Protein AF-A0A2G6H6K2-F1 (afdb_monomer)

Radius of gyration: 16.91 Å; Cα contacts (8 Å, |Δi|>4): 219; chains: 1; bounding box: 44×37×44 Å

Structure (mmCIF, N/CA/C/O backbone):
data_AF-A0A2G6H6K2-F1
#
_entry.id   AF-A0A2G6H6K2-F1
#
loop_
_atom_site.group_PDB
_atom_site.id
_atom_site.type_symbol
_atom_site.label_atom_id
_atom_site.label_alt_id
_atom_site.label_comp_id
_atom_site.label_asym_id
_atom_site.label_entity_id
_atom_site.label_seq_id
_atom_site.pdbx_PDB_ins_code
_atom_site.Cartn_x
_atom_site.Cartn_y
_atom_site.Cartn_z
_atom_site.occupancy
_atom_site.B_iso_or_equiv
_atom_site.auth_seq_id
_atom_site.auth_comp_id
_atom_site.auth_asym_id
_atom_site.auth_atom_id
_atom_site.pdbx_PDB_model_num
ATOM 1 N N . ALA A 1 1 ? -1.939 -12.629 -1.831 1.00 61.72 1 ALA A N 1
ATOM 2 C CA . ALA A 1 1 ? -1.514 -12.464 -3.235 1.00 61.72 1 ALA A CA 1
ATOM 3 C C . ALA A 1 1 ? -2.253 -13.425 -4.168 1.00 61.72 1 ALA A C 1
ATOM 5 O O . ALA A 1 1 ? -2.841 -12.948 -5.123 1.00 61.72 1 ALA A O 1
ATOM 6 N N . GLN A 1 2 ? -2.357 -14.718 -3.823 1.00 70.1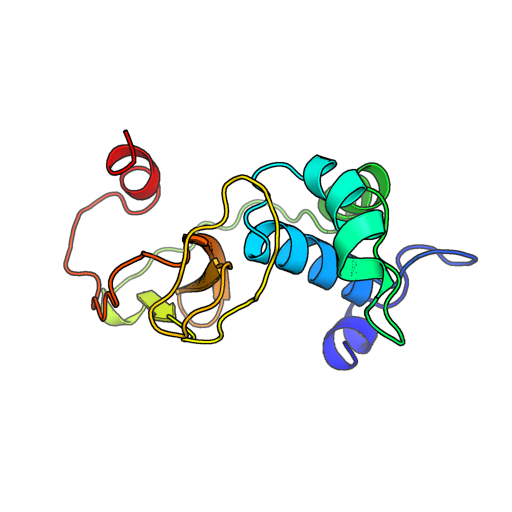2 2 GLN A N 1
ATOM 7 C CA . GLN A 1 2 ? -2.879 -15.791 -4.691 1.00 70.12 2 GLN A CA 1
ATOM 8 C C . GLN A 1 2 ? -4.214 -15.517 -5.419 1.00 70.12 2 GLN A C 1
ATOM 10 O O . GLN A 1 2 ? -4.358 -15.921 -6.564 1.00 70.12 2 GLN A O 1
ATOM 15 N N . PHE A 1 3 ? -5.166 -14.814 -4.791 1.00 79.69 3 PHE A N 1
ATOM 16 C CA . PHE A 1 3 ? -6.411 -14.390 -5.451 1.00 79.69 3 PHE A CA 1
ATOM 17 C C . PHE A 1 3 ? -6.163 -13.341 -6.550 1.00 79.69 3 PHE A C 1
ATOM 19 O O . PHE A 1 3 ? -6.541 -13.540 -7.697 1.00 79.69 3 PHE A O 1
ATOM 26 N N . ILE A 1 4 ? -5.455 -12.256 -6.220 1.00 80.50 4 ILE A N 1
ATOM 27 C CA . ILE A 1 4 ? -5.133 -11.168 -7.158 1.00 80.50 4 ILE A CA 1
ATOM 28 C C . ILE A 1 4 ? -4.248 -11.674 -8.303 1.00 80.50 4 ILE A C 1
ATOM 30 O O . ILE A 1 4 ? -4.418 -11.257 -9.443 1.00 80.50 4 ILE A O 1
ATOM 34 N N . ASP A 1 5 ? -3.320 -12.586 -8.012 1.00 84.56 5 ASP A N 1
ATOM 35 C CA . ASP A 1 5 ? -2.464 -13.198 -9.033 1.00 84.56 5 ASP A CA 1
ATOM 36 C C . ASP A 1 5 ? -3.270 -14.032 -10.037 1.00 84.56 5 ASP A C 1
ATOM 38 O O . ASP A 1 5 ? -2.908 -14.082 -11.208 1.00 84.56 5 ASP A O 1
ATOM 42 N N . GLY A 1 6 ? -4.363 -14.664 -9.595 1.00 83.31 6 GLY A N 1
ATOM 43 C CA . GLY A 1 6 ? -5.269 -15.405 -10.472 1.00 83.31 6 GLY A CA 1
ATOM 44 C C . GLY A 1 6 ? -6.080 -14.503 -11.403 1.00 83.31 6 GLY A C 1
ATOM 45 O O . GLY A 1 6 ? -6.263 -14.848 -12.566 1.00 83.31 6 GLY A O 1
ATOM 46 N N . GLU A 1 7 ? -6.519 -13.344 -10.908 1.00 87.44 7 GLU A N 1
ATOM 47 C CA . GLU A 1 7 ? -7.375 -12.415 -11.661 1.00 87.44 7 GLU A CA 1
ATOM 48 C C . GLU A 1 7 ? -6.583 -11.449 -12.558 1.00 87.44 7 GLU A C 1
ATOM 50 O O . GLU A 1 7 ? -6.962 -11.200 -13.700 1.00 87.44 7 GLU A O 1
ATOM 55 N N . LEU A 1 8 ? -5.478 -10.889 -12.053 1.00 86.31 8 LEU A N 1
ATOM 56 C CA . LEU A 1 8 ? -4.706 -9.839 -12.734 1.00 86.31 8 LEU A CA 1
ATOM 57 C C . LEU A 1 8 ? -3.337 -10.317 -13.234 1.00 86.31 8 LEU A C 1
ATOM 59 O O . LEU A 1 8 ? -2.826 -9.801 -14.227 1.00 86.31 8 LEU A O 1
ATOM 63 N N . GLY A 1 9 ? -2.723 -11.286 -12.550 1.00 87.88 9 GLY A N 1
ATOM 64 C CA . GLY A 1 9 ? -1.429 -11.855 -12.923 1.00 87.88 9 GLY A CA 1
ATOM 65 C C . GLY A 1 9 ? -0.279 -10.842 -13.019 1.00 87.88 9 GLY A C 1
ATOM 66 O O . GLY A 1 9 ? -0.137 -9.923 -12.203 1.00 87.88 9 GLY A O 1
ATOM 67 N N . HIS A 1 10 ? 0.579 -11.041 -14.021 1.00 89.69 10 HIS A N 1
ATOM 68 C CA . HIS A 1 10 ? 1.756 -10.210 -14.273 1.00 89.69 10 HIS A CA 1
ATOM 69 C C . HIS A 1 10 ? 1.404 -8.939 -15.051 1.00 89.69 10 HIS A C 1
ATOM 71 O O . HIS A 1 10 ? 0.774 -9.001 -16.106 1.00 89.69 10 HIS A O 1
ATOM 77 N N . ARG A 1 11 ? 1.941 -7.794 -14.612 1.00 86.81 11 ARG A N 1
ATOM 78 C CA . ARG A 1 11 ? 1.784 -6.519 -15.328 1.00 86.81 11 ARG A CA 1
ATOM 79 C C . ARG A 1 11 ? 2.422 -6.528 -16.719 1.00 86.81 11 ARG A C 1
ATOM 81 O O . ARG A 1 11 ? 1.913 -5.918 -17.653 1.00 86.81 11 ARG A O 1
ATOM 88 N N . VAL A 1 12 ? 3.569 -7.189 -16.867 1.00 84.88 12 VAL A N 1
ATOM 89 C CA . VAL A 1 12 ? 4.313 -7.270 -18.135 1.00 84.88 12 VAL A CA 1
ATOM 90 C C . VAL A 1 12 ? 4.650 -8.719 -18.467 1.00 84.88 12 VAL A C 1
ATOM 92 O O . VAL A 1 12 ? 4.923 -9.518 -17.579 1.00 84.88 12 VAL A O 1
ATOM 95 N N . LYS A 1 13 ? 4.663 -9.050 -19.763 1.00 73.25 13 LYS A N 1
ATOM 96 C CA . LYS A 1 13 ? 4.789 -10.433 -20.260 1.00 73.25 13 LYS A CA 1
ATOM 97 C C . LYS A 1 13 ? 6.135 -11.111 -19.977 1.00 73.25 13 LYS A C 1
ATOM 99 O O . LYS A 1 13 ? 6.220 -12.325 -20.105 1.00 73.25 13 LYS A O 1
ATOM 104 N N . THR A 1 14 ? 7.189 -10.347 -19.692 1.00 72.38 14 THR A N 1
ATOM 105 C CA . THR A 1 14 ? 8.567 -10.862 -19.618 1.00 72.38 14 THR A CA 1
ATOM 106 C C . THR A 1 14 ? 9.167 -10.714 -18.226 1.00 72.38 14 THR A C 1
ATOM 108 O O . THR A 1 14 ? 9.211 -11.682 -17.477 1.00 72.38 14 THR A O 1
ATOM 111 N N . VAL A 1 15 ? 9.640 -9.520 -17.866 1.00 74.12 15 VAL A N 1
ATOM 112 C CA . VAL A 1 15 ? 10.259 -9.255 -16.563 1.00 74.12 15 VAL A CA 1
ATOM 113 C C . VAL A 1 15 ? 9.582 -8.053 -15.935 1.00 74.12 15 VAL A C 1
ATOM 115 O O . VAL A 1 15 ? 9.752 -6.921 -16.385 1.00 74.12 15 VAL A O 1
ATOM 118 N N . GLY A 1 16 ? 8.814 -8.301 -14.883 1.00 81.56 16 GLY A N 1
ATOM 119 C CA . GLY A 1 16 ? 8.241 -7.250 -14.062 1.00 81.56 16 GLY A CA 1
ATOM 120 C C . GLY A 1 16 ? 7.349 -7.803 -12.966 1.00 81.56 16 GLY A C 1
ATOM 121 O O . GLY A 1 16 ? 7.355 -8.996 -12.674 1.00 81.56 16 GLY A O 1
ATOM 122 N N . TYR A 1 17 ? 6.618 -6.897 -12.335 1.00 89.12 17 TYR A N 1
ATOM 123 C CA . TYR A 1 17 ? 5.906 -7.168 -11.095 1.00 89.12 17 TYR A CA 1
ATOM 124 C C . TYR A 1 17 ? 4.543 -7.818 -11.340 1.00 89.12 17 TYR A C 1
ATOM 126 O O . TYR A 1 17 ? 3.879 -7.543 -12.346 1.00 89.12 17 TYR A O 1
ATOM 134 N N . ASN A 1 18 ? 4.117 -8.648 -10.390 1.00 90.25 18 ASN A N 1
ATOM 135 C CA . ASN A 1 18 ? 2.719 -9.043 -10.279 1.00 90.25 18 ASN A CA 1
ATOM 136 C C . ASN A 1 18 ? 1.882 -7.843 -9.847 1.00 90.25 18 ASN A C 1
ATOM 138 O O . ASN A 1 18 ? 2.335 -7.023 -9.045 1.00 90.25 18 ASN A O 1
ATOM 142 N N . TYR A 1 19 ? 0.641 -7.758 -10.324 1.00 90.56 19 TYR A N 1
ATOM 143 C CA . TYR A 1 19 ? -0.275 -6.726 -9.837 1.00 90.56 19 TYR A CA 1
ATOM 144 C C . TYR A 1 19 ? -0.535 -6.856 -8.334 1.00 90.56 19 TYR A C 1
ATOM 146 O O . TYR A 1 19 ? -0.720 -5.840 -7.670 1.00 90.56 19 TYR A O 1
ATOM 154 N N . SER A 1 20 ? -0.464 -8.064 -7.765 1.00 89.44 20 SER A N 1
ATOM 155 C CA . SER A 1 20 ? -0.562 -8.255 -6.316 1.00 89.44 20 SER A CA 1
ATOM 156 C C . SER A 1 20 ? 0.556 -7.547 -5.550 1.00 89.44 20 SER A C 1
ATOM 158 O O . SER A 1 20 ? 0.260 -6.840 -4.591 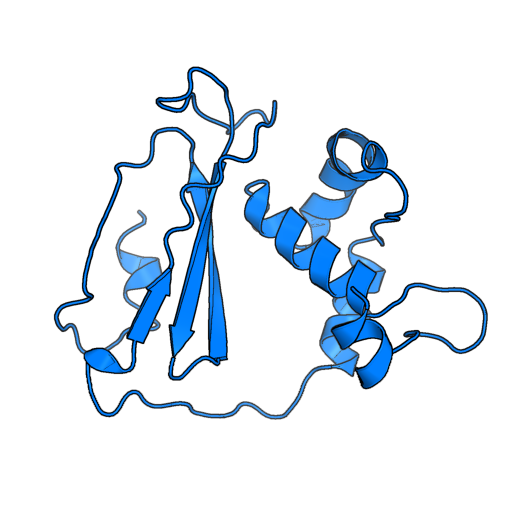1.00 89.44 20 SER A O 1
ATOM 160 N N . ASP A 1 21 ? 1.812 -7.663 -5.992 1.00 89.31 21 ASP A N 1
ATOM 161 C CA . ASP A 1 21 ? 2.947 -6.971 -5.378 1.00 89.31 21 ASP A CA 1
ATOM 162 C C . ASP A 1 21 ? 2.789 -5.455 -5.506 1.00 89.31 21 ASP A C 1
ATOM 164 O O . ASP A 1 21 ? 3.052 -4.727 -4.551 1.00 89.31 21 ASP A O 1
ATOM 168 N N . ILE A 1 22 ? 2.300 -4.970 -6.650 1.00 90.75 22 ILE A N 1
ATOM 169 C CA . ILE A 1 22 ? 2.064 -3.539 -6.880 1.00 90.75 22 ILE A CA 1
ATOM 170 C C . ILE A 1 22 ? 0.977 -3.002 -5.935 1.00 90.75 22 ILE A C 1
ATOM 172 O O . ILE A 1 22 ? 1.196 -2.001 -5.252 1.00 90.75 22 ILE A O 1
ATOM 176 N N . ILE A 1 23 ? -0.170 -3.681 -5.857 1.00 88.75 23 ILE A N 1
ATOM 177 C CA . ILE A 1 23 ? -1.309 -3.289 -5.015 1.00 88.75 23 ILE A CA 1
ATOM 178 C C . ILE A 1 23 ? -0.934 -3.364 -3.530 1.00 88.75 23 ILE A C 1
ATOM 180 O O . ILE A 1 23 ? -1.167 -2.414 -2.783 1.00 88.75 23 ILE A O 1
ATOM 184 N N . LEU A 1 24 ? -0.289 -4.454 -3.102 1.00 88.00 24 LEU A N 1
ATOM 185 C CA . LEU A 1 24 ? 0.204 -4.601 -1.730 1.00 88.00 24 LEU A CA 1
ATOM 186 C C . LEU A 1 24 ? 1.205 -3.505 -1.376 1.00 88.00 24 LEU A C 1
ATOM 188 O O . LEU A 1 24 ? 1.151 -2.961 -0.277 1.00 88.00 24 LEU A O 1
ATOM 192 N N . THR A 1 25 ? 2.082 -3.139 -2.309 1.00 89.25 25 THR A N 1
ATOM 193 C CA . THR A 1 25 ? 3.027 -2.040 -2.104 1.00 89.25 25 THR A CA 1
ATOM 194 C C . THR A 1 25 ? 2.310 -0.720 -1.892 1.00 89.25 25 THR A C 1
ATOM 196 O O . THR A 1 25 ? 2.637 -0.008 -0.947 1.00 89.25 25 THR A O 1
ATOM 199 N N . ARG A 1 26 ? 1.288 -0.421 -2.701 1.00 87.00 26 ARG A N 1
ATOM 200 C CA . ARG A 1 26 ? 0.494 0.801 -2.544 1.00 87.00 26 ARG A CA 1
ATOM 201 C C . ARG A 1 26 ? -0.186 0.865 -1.176 1.00 87.00 26 ARG A C 1
ATOM 203 O O . ARG A 1 26 ? -0.144 1.908 -0.522 1.00 87.00 26 ARG A O 1
ATOM 210 N N . PHE A 1 27 ? -0.749 -0.253 -0.722 1.00 85.44 27 PHE A N 1
ATOM 211 C CA . PHE A 1 27 ? -1.347 -0.356 0.608 1.00 85.44 27 PHE A CA 1
ATOM 212 C C . PHE A 1 27 ? -0.317 -0.207 1.723 1.00 85.44 27 PHE A C 1
ATOM 214 O O . PHE A 1 27 ? -0.538 0.565 2.653 1.00 85.44 27 PHE A O 1
ATOM 221 N N . TYR A 1 28 ? 0.837 -0.864 1.617 1.00 84.12 28 TYR A N 1
ATOM 222 C CA . TYR A 1 28 ? 1.900 -0.726 2.605 1.00 84.12 28 TYR A CA 1
ATOM 223 C C . TYR A 1 28 ? 2.468 0.688 2.682 1.00 84.12 28 TYR A C 1
ATOM 225 O O . TYR A 1 28 ? 2.758 1.146 3.785 1.00 84.12 28 TYR A O 1
ATOM 233 N N . THR A 1 29 ? 2.554 1.418 1.567 1.00 84.19 29 THR A N 1
ATOM 234 C CA . THR A 1 29 ? 2.911 2.841 1.593 1.00 84.19 29 THR A CA 1
ATOM 235 C C . THR A 1 29 ? 1.949 3.630 2.478 1.00 84.19 29 THR A C 1
ATOM 237 O O . THR A 1 29 ? 2.402 4.304 3.400 1.00 84.19 29 THR A O 1
ATOM 240 N N . ALA A 1 30 ? 0.637 3.488 2.267 1.00 80.88 30 ALA A N 1
ATOM 241 C CA . ALA A 1 30 ? -0.373 4.173 3.078 1.00 80.88 30 ALA A CA 1
ATOM 242 C C . ALA A 1 30 ? -0.320 3.743 4.555 1.00 80.88 30 ALA A C 1
ATOM 244 O O . ALA A 1 30 ? -0.3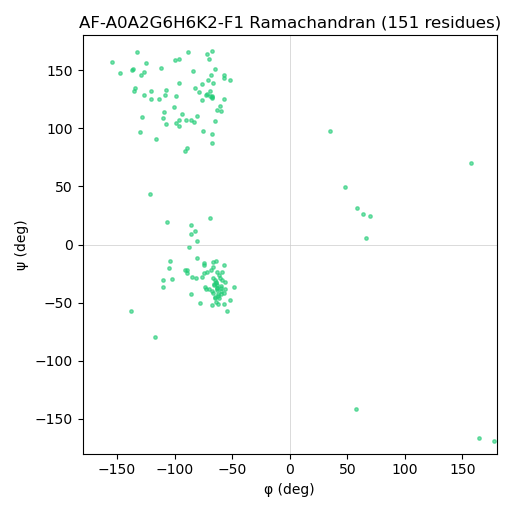64 4.564 5.471 1.00 80.88 30 ALA A O 1
ATOM 245 N N . PHE A 1 31 ? -0.155 2.445 4.798 1.00 78.81 31 PHE A N 1
ATOM 246 C CA . PHE A 1 31 ? -0.082 1.867 6.136 1.00 78.81 31 PHE A CA 1
ATOM 247 C C . PHE A 1 31 ? 1.159 2.289 6.928 1.00 78.81 31 PHE A C 1
ATOM 249 O O . PHE A 1 31 ? 1.110 2.373 8.153 1.00 78.81 31 PHE A O 1
ATOM 256 N N . CYS A 1 32 ? 2.265 2.586 6.250 1.00 76.25 32 CYS A N 1
ATOM 257 C CA . CYS A 1 32 ? 3.465 3.156 6.855 1.00 76.25 32 CYS A CA 1
ATOM 258 C C . CYS A 1 32 ? 3.408 4.692 6.961 1.00 76.25 32 CYS A C 1
ATOM 260 O O . CYS A 1 32 ? 4.448 5.329 7.146 1.00 76.25 32 CYS A O 1
ATOM 262 N N . GLY A 1 33 ? 2.218 5.291 6.832 1.00 72.19 33 GLY A N 1
ATOM 263 C CA . GLY A 1 33 ? 2.016 6.735 6.923 1.00 72.19 33 GLY A CA 1
ATOM 264 C C . GLY A 1 33 ? 2.597 7.503 5.737 1.00 72.19 33 GLY A C 1
ATOM 265 O O . GLY A 1 33 ? 2.980 8.662 5.893 1.00 72.19 33 GLY A O 1
ATOM 266 N N . GLY A 1 34 ? 2.751 6.856 4.582 1.00 76.56 34 GLY A N 1
ATOM 267 C CA . GLY A 1 34 ? 3.067 7.522 3.325 1.00 76.56 34 GLY A CA 1
ATOM 268 C C . GLY A 1 34 ? 1.810 8.160 2.742 1.00 76.56 34 GLY A C 1
ATOM 269 O O . GLY A 1 34 ? 0.760 7.522 2.665 1.00 76.56 34 GLY A O 1
ATOM 270 N N . THR A 1 35 ? 1.910 9.420 2.342 1.00 73.44 35 THR A N 1
ATOM 271 C CA . THR A 1 35 ? 0.806 10.182 1.735 1.00 73.44 35 THR A CA 1
ATOM 272 C C . THR A 1 35 ? 0.993 10.340 0.231 1.00 73.44 35 THR A C 1
ATOM 274 O O . THR A 1 35 ? 0.018 10.539 -0.493 1.00 73.44 35 THR A O 1
ATOM 277 N N . ALA A 1 36 ? 2.225 10.178 -0.251 1.00 80.88 36 ALA A N 1
ATOM 278 C CA . ALA A 1 36 ? 2.593 10.221 -1.657 1.00 80.88 36 ALA A CA 1
ATOM 279 C C . ALA A 1 36 ? 3.026 8.834 -2.150 1.00 80.88 36 ALA A C 1
ATOM 281 O O . ALA A 1 36 ? 3.542 8.009 -1.393 1.00 80.88 36 ALA A O 1
ATOM 282 N N . THR A 1 37 ? 2.839 8.561 -3.442 1.00 83.62 37 THR A N 1
ATOM 283 C CA . THR A 1 37 ? 3.323 7.308 -4.042 1.00 83.62 37 THR A CA 1
ATOM 284 C C . THR A 1 37 ? 4.853 7.254 -4.006 1.00 83.62 37 THR A C 1
ATOM 286 O O . THR A 1 37 ? 5.425 6.184 -3.838 1.00 83.62 37 THR A O 1
ATOM 289 N N . GLU A 1 38 ? 5.521 8.405 -4.074 1.00 85.69 38 GLU A N 1
ATOM 290 C CA . GLU A 1 38 ? 6.970 8.593 -3.990 1.00 85.69 38 GLU A CA 1
ATOM 291 C C . GLU A 1 38 ? 7.573 8.136 -2.658 1.00 85.69 38 GLU A C 1
ATOM 293 O O . GLU A 1 38 ? 8.733 7.710 -2.639 1.00 85.69 38 GLU A O 1
ATOM 298 N N . ASP A 1 39 ? 6.791 8.136 -1.570 1.00 84.56 39 ASP A N 1
ATOM 299 C CA . ASP A 1 39 ? 7.236 7.666 -0.251 1.00 84.56 39 ASP A CA 1
ATOM 300 C C . ASP A 1 39 ? 7.690 6.201 -0.296 1.00 84.56 39 ASP A C 1
ATOM 302 O O . ASP A 1 39 ? 8.522 5.774 0.512 1.00 84.56 39 ASP A O 1
ATOM 306 N N . ILE A 1 40 ? 7.214 5.424 -1.281 1.00 87.94 40 ILE A N 1
ATOM 307 C CA . ILE A 1 40 ? 7.675 4.052 -1.482 1.00 87.94 40 ILE A CA 1
ATOM 308 C C . ILE A 1 40 ? 9.176 3.964 -1.733 1.00 87.94 40 ILE A C 1
ATOM 310 O O . ILE A 1 40 ? 9.790 2.978 -1.347 1.00 87.94 40 ILE A O 1
ATOM 314 N N . ASN A 1 41 ? 9.793 4.973 -2.346 1.00 85.69 41 ASN A N 1
ATOM 315 C CA . ASN A 1 41 ? 11.219 4.920 -2.645 1.00 85.69 41 ASN A CA 1
ATOM 316 C C . ASN A 1 41 ? 12.047 4.905 -1.350 1.00 85.69 41 ASN A C 1
ATOM 318 O O . ASN A 1 41 ? 13.053 4.209 -1.282 1.00 85.69 41 ASN A O 1
ATOM 322 N N . TYR A 1 42 ? 11.578 5.591 -0.300 1.00 83.75 42 TYR A N 1
ATOM 323 C CA . TYR A 1 42 ? 12.171 5.522 1.036 1.00 83.75 42 TYR A CA 1
ATOM 324 C C . TYR A 1 42 ? 11.757 4.239 1.774 1.00 83.75 42 TYR A C 1
ATOM 326 O O . TYR A 1 42 ? 12.597 3.495 2.284 1.00 83.75 42 TYR A O 1
ATOM 334 N N . LEU A 1 43 ? 10.454 3.943 1.808 1.00 83.31 43 LEU A N 1
ATOM 335 C CA . LEU A 1 43 ? 9.913 2.800 2.553 1.00 83.31 43 LEU A CA 1
ATOM 336 C C . LEU A 1 43 ? 10.410 1.457 2.021 1.00 83.31 43 LEU A C 1
ATOM 338 O O . LEU A 1 43 ? 10.598 0.520 2.796 1.00 83.31 43 LEU A O 1
ATOM 342 N N . ARG A 1 44 ? 10.652 1.354 0.714 1.00 84.69 44 ARG A N 1
ATOM 343 C CA . ARG A 1 44 ? 11.242 0.177 0.084 1.00 84.69 44 ARG A CA 1
ATOM 344 C C . ARG A 1 44 ? 12.561 -0.178 0.749 1.00 84.69 44 ARG A C 1
ATOM 346 O O . ARG A 1 44 ? 12.702 -1.287 1.259 1.00 84.69 44 ARG A O 1
ATOM 353 N N . ASP A 1 45 ? 13.495 0.763 0.760 1.00 80.50 45 ASP A N 1
ATOM 354 C CA . ASP A 1 45 ? 14.874 0.491 1.150 1.00 80.50 45 ASP A CA 1
ATOM 355 C C . ASP A 1 45 ? 15.019 0.359 2.676 1.00 80.50 45 ASP A C 1
ATOM 357 O O . ASP A 1 45 ? 15.859 -0.405 3.150 1.00 80.50 45 ASP A O 1
ATOM 361 N N . HIS A 1 46 ? 14.151 1.024 3.448 1.00 78.00 46 HIS A N 1
ATOM 362 C CA . HIS A 1 46 ? 14.242 1.077 4.912 1.00 78.00 46 HIS A CA 1
ATOM 363 C C . HIS A 1 46 ? 13.248 0.190 5.670 1.00 78.00 46 HIS A C 1
ATOM 365 O O . HIS A 1 46 ? 13.402 -0.007 6.875 1.00 78.00 46 HIS A O 1
ATOM 371 N N . THR A 1 47 ? 12.211 -0.336 5.020 1.00 78.94 47 THR A N 1
ATOM 372 C CA . THR A 1 47 ? 11.158 -1.101 5.708 1.00 78.94 47 THR A CA 1
ATOM 373 C C . THR A 1 47 ? 10.761 -2.339 4.918 1.00 78.94 47 THR A C 1
ATOM 375 O O . THR A 1 47 ? 10.872 -3.456 5.421 1.00 78.94 47 THR A O 1
ATOM 378 N N . LEU A 1 48 ? 10.337 -2.176 3.668 1.00 81.62 48 LEU A N 1
ATOM 379 C CA . LEU A 1 48 ? 9.635 -3.228 2.936 1.00 81.62 48 LEU A CA 1
ATOM 380 C C . LEU A 1 48 ? 10.558 -4.281 2.314 1.00 81.62 48 LEU A C 1
ATOM 382 O O . LEU A 1 48 ? 10.164 -5.440 2.240 1.00 81.62 48 LEU A O 1
ATOM 386 N N . ASN A 1 49 ? 11.801 -3.937 1.960 1.00 80.81 49 ASN A N 1
ATOM 387 C CA . ASN A 1 49 ? 12.797 -4.914 1.491 1.00 80.81 49 ASN A CA 1
ATOM 388 C C . ASN A 1 49 ? 13.187 -5.945 2.565 1.00 80.81 49 ASN A C 1
ATOM 390 O O . ASN A 1 49 ? 13.790 -6.968 2.248 1.00 80.81 49 ASN A O 1
ATOM 394 N N . THR A 1 50 ? 12.851 -5.701 3.837 1.00 79.44 50 THR A N 1
ATOM 395 C CA . THR A 1 50 ? 13.068 -6.684 4.912 1.00 79.44 50 THR A CA 1
ATOM 396 C C . THR A 1 50 ? 12.060 -7.839 4.868 1.00 79.44 50 THR A C 1
ATOM 398 O O . THR A 1 50 ? 12.302 -8.900 5.453 1.00 79.44 50 THR A O 1
ATOM 401 N N . LEU A 1 51 ? 10.939 -7.667 4.157 1.00 79.75 51 LEU A N 1
ATOM 402 C CA . LEU A 1 51 ? 9.896 -8.676 4.024 1.00 79.75 51 LEU A CA 1
ATOM 403 C C . LEU A 1 51 ? 10.333 -9.763 3.033 1.00 79.75 51 LEU A C 1
ATOM 405 O O . LEU A 1 51 ? 10.658 -9.503 1.877 1.00 79.75 51 LEU A O 1
ATOM 409 N N . LYS A 1 52 ? 10.330 -11.024 3.478 1.00 77.56 52 LYS A N 1
ATOM 410 C CA . LYS A 1 52 ? 10.675 -12.164 2.617 1.00 77.56 52 LYS A CA 1
ATOM 411 C C . LYS A 1 52 ? 9.571 -12.407 1.586 1.00 77.56 52 LYS A C 1
ATOM 413 O O . LYS A 1 52 ? 8.397 -12.389 1.938 1.00 77.56 52 LYS A O 1
ATOM 418 N N . ARG A 1 53 ? 9.968 -12.769 0.357 1.00 79.81 53 ARG A N 1
ATOM 419 C CA . ARG A 1 53 ? 9.066 -13.111 -0.768 1.00 79.81 53 ARG A CA 1
ATOM 420 C C . ARG A 1 53 ? 8.185 -11.952 -1.246 1.00 79.81 53 ARG A C 1
ATOM 422 O O . ARG A 1 53 ? 7.120 -12.187 -1.800 1.00 79.81 53 ARG A O 1
ATOM 429 N N . PHE A 1 54 ? 8.641 -10.727 -1.034 1.00 81.56 54 PHE A N 1
ATOM 430 C CA . PHE A 1 54 ? 7.987 -9.516 -1.495 1.00 81.56 54 PHE A CA 1
ATOM 431 C C . PHE A 1 54 ? 9.050 -8.616 -2.114 1.00 81.56 54 PHE A C 1
ATOM 433 O O . PHE A 1 54 ? 10.148 -8.481 -1.574 1.00 81.56 54 PHE A O 1
ATOM 440 N N . THR A 1 55 ? 8.766 -8.044 -3.278 1.00 84.25 55 THR A N 1
ATOM 441 C CA . THR A 1 55 ? 9.675 -7.097 -3.928 1.00 84.25 55 THR A CA 1
ATOM 442 C C . THR A 1 55 ? 8.865 -5.868 -4.301 1.00 84.25 55 THR A C 1
ATOM 444 O O . THR A 1 55 ? 8.184 -5.881 -5.325 1.00 84.25 55 THR A O 1
ATOM 447 N N . PRO A 1 56 ? 8.891 -4.815 -3.471 1.00 87.94 56 PRO A N 1
ATOM 448 C CA . PRO A 1 56 ? 8.118 -3.615 -3.745 1.00 87.94 56 PRO A CA 1
ATOM 449 C C . PRO A 1 56 ? 8.674 -2.883 -4.990 1.00 87.94 56 PRO A C 1
ATOM 451 O O . PRO A 1 56 ? 9.880 -2.614 -5.076 1.00 87.94 56 PRO A O 1
ATOM 454 N N . PRO A 1 57 ? 7.827 -2.559 -5.981 1.00 90.88 57 PRO A N 1
ATOM 455 C CA . PRO A 1 57 ? 8.186 -1.733 -7.124 1.00 90.88 57 PRO A CA 1
ATOM 456 C C . PRO A 1 57 ? 8.471 -0.276 -6.733 1.00 90.88 57 PRO A C 1
ATOM 458 O O . PRO A 1 57 ? 8.144 0.182 -5.641 1.00 90.88 57 PRO A O 1
ATOM 461 N N . SER A 1 58 ? 9.074 0.470 -7.661 1.00 90.38 58 SER A N 1
ATOM 462 C CA . SER A 1 58 ? 9.231 1.925 -7.539 1.00 90.38 58 SER A CA 1
ATOM 463 C C . SER A 1 58 ? 7.905 2.668 -7.715 1.00 90.38 58 SER A C 1
ATOM 465 O O . SER A 1 58 ? 6.961 2.139 -8.312 1.00 90.38 58 SER A O 1
ATOM 467 N N . ALA A 1 59 ? 7.884 3.938 -7.303 1.00 89.56 59 ALA A N 1
ATOM 468 C CA . ALA A 1 59 ? 6.744 4.830 -7.506 1.00 89.56 59 ALA A CA 1
ATOM 469 C C . ALA A 1 59 ? 6.276 4.873 -8.973 1.00 89.56 59 ALA A C 1
ATOM 471 O O . ALA A 1 59 ? 5.099 4.660 -9.248 1.00 89.56 59 ALA A O 1
ATOM 472 N N . ASP A 1 60 ? 7.196 5.032 -9.933 1.00 89.94 60 ASP A N 1
ATOM 473 C CA . ASP A 1 60 ? 6.866 5.053 -11.367 1.00 89.94 60 ASP A CA 1
ATOM 474 C C . ASP A 1 60 ? 6.123 3.804 -11.839 1.00 89.94 60 ASP A C 1
ATOM 476 O O . ASP A 1 60 ? 5.250 3.861 -12.704 1.00 89.94 60 ASP A O 1
ATOM 480 N N . THR A 1 61 ? 6.500 2.644 -11.307 1.00 91.06 61 THR A N 1
ATOM 481 C CA . THR A 1 61 ? 5.889 1.375 -11.700 1.00 91.06 61 THR A CA 1
ATOM 482 C C . THR A 1 61 ? 4.475 1.262 -11.139 1.00 91.06 61 THR A C 1
ATOM 484 O O . THR A 1 61 ? 3.587 0.800 -11.854 1.00 91.06 61 THR A O 1
ATOM 487 N N . ILE A 1 62 ? 4.257 1.735 -9.908 1.00 90.69 62 ILE A N 1
ATOM 488 C CA . ILE A 1 62 ? 2.933 1.811 -9.282 1.00 90.69 62 ILE A CA 1
ATOM 489 C C . ILE A 1 62 ? 2.028 2.747 -10.084 1.00 90.69 62 ILE A C 1
ATOM 491 O O . ILE A 1 62 ? 0.960 2.328 -10.514 1.00 90.69 62 ILE A O 1
ATOM 495 N N . LEU A 1 63 ? 2.483 3.968 -10.381 1.00 88.06 63 LEU A N 1
ATOM 496 C CA . LEU A 1 63 ? 1.688 4.962 -11.114 1.00 88.06 63 LEU A CA 1
ATOM 497 C C . LEU A 1 63 ? 1.274 4.473 -12.512 1.00 88.06 63 LEU A C 1
ATOM 499 O O . LEU A 1 63 ? 0.158 4.724 -12.968 1.00 88.06 63 LEU A O 1
ATOM 503 N N . ARG A 1 64 ? 2.153 3.744 -13.213 1.00 90.62 64 ARG A N 1
ATOM 504 C CA . ARG A 1 64 ? 1.796 3.145 -14.511 1.00 90.62 64 ARG A CA 1
ATOM 505 C C . ARG A 1 64 ? 0.759 2.034 -14.368 1.00 90.62 64 ARG A C 1
ATOM 507 O O . ARG A 1 64 ? -0.131 1.944 -15.204 1.00 90.62 64 ARG A O 1
ATOM 514 N N . ALA A 1 65 ? 0.874 1.208 -13.334 1.00 90.69 65 ALA A N 1
ATOM 515 C CA . ALA A 1 65 ? -0.088 0.151 -13.059 1.00 90.69 65 ALA A CA 1
ATOM 516 C C . ALA A 1 65 ? -1.461 0.713 -12.667 1.00 90.69 65 ALA A C 1
ATOM 518 O O . ALA A 1 65 ? -2.471 0.238 -13.171 1.00 90.69 65 ALA A O 1
ATOM 519 N N . GLU A 1 66 ? -1.505 1.760 -11.837 1.00 87.81 66 GLU A N 1
ATOM 520 C CA . GLU A 1 66 ? -2.742 2.475 -11.495 1.00 87.81 66 GLU A CA 1
ATOM 521 C C . GLU A 1 66 ? -3.433 3.000 -12.760 1.00 87.81 66 GLU A C 1
ATOM 523 O O . GLU A 1 66 ? -4.639 2.843 -12.918 1.00 87.81 66 GLU A O 1
ATOM 528 N N . LYS A 1 67 ? -2.664 3.540 -13.714 1.00 88.25 67 LYS A N 1
ATOM 529 C CA . LYS A 1 67 ? -3.199 3.994 -15.004 1.00 88.25 67 LYS A CA 1
ATOM 530 C C . LYS A 1 67 ? -3.749 2.856 -15.874 1.00 88.25 67 LYS A C 1
ATOM 532 O O . LYS A 1 67 ? -4.704 3.076 -16.609 1.00 88.25 67 LYS A O 1
ATOM 537 N N . GLU A 1 68 ? -3.147 1.671 -15.826 1.00 89.81 68 GLU A N 1
ATOM 538 C CA . GLU A 1 68 ? -3.608 0.486 -16.570 1.00 89.81 68 GLU A CA 1
ATOM 539 C C . GLU A 1 68 ? -4.869 -0.132 -15.962 1.00 89.81 68 GLU A C 1
ATOM 541 O O . GLU A 1 68 ? -5.738 -0.593 -16.696 1.00 89.81 68 GLU A O 1
ATOM 546 N N . LEU A 1 69 ? -4.964 -0.126 -14.631 1.00 87.69 69 LEU A N 1
ATOM 547 C CA . LEU A 1 69 ? -6.117 -0.629 -13.883 1.00 87.69 69 LEU A CA 1
ATOM 548 C C . LEU A 1 69 ? -7.268 0.380 -13.818 1.00 87.69 69 LEU A C 1
ATOM 550 O O . LEU A 1 69 ? -8.365 0.022 -13.393 1.00 87.69 69 LEU A O 1
ATOM 554 N N . ALA A 1 70 ? -7.030 1.635 -14.206 1.00 83.75 70 ALA A N 1
ATOM 555 C CA . ALA A 1 70 ? -8.024 2.692 -14.142 1.00 83.75 70 ALA A CA 1
ATOM 556 C C . ALA A 1 70 ? -9.256 2.340 -14.989 1.00 83.75 70 ALA A C 1
ATOM 558 O O . ALA A 1 70 ? -9.209 2.284 -16.219 1.00 83.75 70 ALA A O 1
ATOM 559 N N . THR A 1 71 ? -10.386 2.159 -14.315 1.00 82.25 71 THR A N 1
ATOM 560 C CA . THR A 1 71 ? -11.704 2.050 -14.940 1.00 82.25 71 THR A CA 1
ATOM 561 C C . THR A 1 71 ? -12.408 3.407 -14.920 1.00 82.25 71 THR A C 1
ATOM 563 O O . THR A 1 71 ? -12.080 4.258 -14.088 1.00 82.25 71 THR A O 1
ATOM 566 N N . PRO A 1 72 ? -13.412 3.640 -15.784 1.00 81.44 72 PRO A N 1
ATOM 567 C CA . PRO A 1 72 ? -14.280 4.806 -15.657 1.00 81.44 72 PRO A CA 1
ATOM 568 C C . PRO A 1 72 ? -14.856 4.927 -14.240 1.00 81.44 72 PRO A C 1
ATOM 570 O O . PRO A 1 72 ? -15.198 3.915 -13.622 1.00 8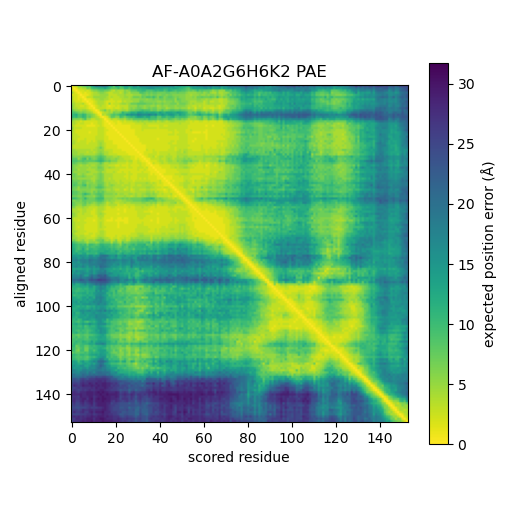1.44 72 PRO A O 1
ATOM 573 N N . CYS A 1 73 ? -14.969 6.158 -13.733 1.00 70.25 73 CYS A N 1
ATOM 574 C CA . CYS A 1 73 ? -15.475 6.415 -12.387 1.00 70.25 73 CYS A CA 1
ATOM 575 C C . CYS A 1 73 ? -16.882 5.832 -12.210 1.00 70.25 73 CYS A C 1
ATOM 577 O O . CYS A 1 73 ? -17.802 6.162 -12.962 1.00 70.25 73 CYS A O 1
ATOM 579 N N . GLN A 1 74 ? -17.052 5.004 -11.183 1.00 68.00 74 GLN A N 1
ATOM 580 C CA . GLN A 1 74 ? -18.357 4.521 -10.752 1.00 68.00 74 GLN A CA 1
ATOM 581 C C . GLN A 1 74 ? -18.833 5.356 -9.5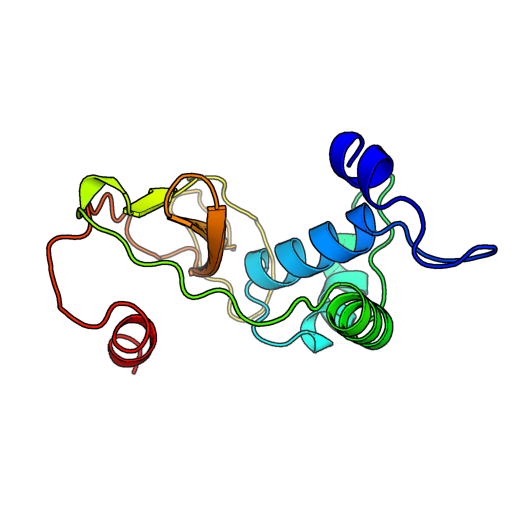67 1.00 68.00 74 GLN A C 1
ATOM 583 O O . GLN A 1 74 ? -18.119 5.519 -8.581 1.00 68.00 74 GLN A O 1
ATOM 588 N N . ASN A 1 75 ? -20.053 5.881 -9.661 1.00 67.12 75 ASN A N 1
ATOM 589 C CA . ASN A 1 75 ? -20.690 6.568 -8.545 1.00 67.12 75 ASN A CA 1
ATOM 590 C C . ASN A 1 75 ? -21.383 5.528 -7.667 1.00 67.12 75 ASN A C 1
ATOM 592 O O . ASN A 1 75 ? -22.414 4.978 -8.052 1.00 67.12 75 ASN A O 1
ATOM 596 N N . ILE A 1 76 ? -20.815 5.267 -6.494 1.00 65.00 76 ILE A N 1
ATOM 597 C CA . ILE A 1 76 ? -21.403 4.372 -5.498 1.00 65.00 76 ILE A CA 1
ATOM 598 C C . ILE A 1 76 ? -22.075 5.247 -4.443 1.00 65.00 76 ILE A C 1
ATOM 600 O O . ILE A 1 76 ? -21.425 6.061 -3.791 1.00 65.00 76 ILE A O 1
ATOM 604 N N . GLN A 1 77 ? -23.392 5.101 -4.301 1.00 64.56 77 GLN A N 1
ATOM 605 C CA . GLN A 1 77 ? -24.168 5.783 -3.270 1.00 64.56 77 GLN A CA 1
ATOM 606 C C . GLN A 1 77 ? -24.607 4.782 -2.204 1.00 64.56 77 GLN A C 1
ATOM 608 O O . GLN A 1 77 ? -25.195 3.741 -2.509 1.00 64.56 77 GLN A O 1
ATOM 613 N N . SER A 1 78 ? -24.329 5.132 -0.952 1.00 63.41 78 SER A N 1
ATOM 614 C CA . SER A 1 78 ? -24.907 4.482 0.222 1.00 63.41 78 SER A CA 1
ATOM 615 C C . SER A 1 78 ? -26.398 4.804 0.266 1.00 63.41 78 SER A C 1
ATOM 617 O O . SER A 1 78 ? -26.757 5.981 0.201 1.00 63.41 78 SER A O 1
ATOM 619 N N . GLN A 1 79 ? -27.268 3.796 0.346 1.00 63.22 79 GLN A N 1
ATOM 620 C CA . GLN A 1 79 ? -28.708 4.043 0.513 1.00 63.22 79 GLN A CA 1
ATOM 621 C C . GLN A 1 79 ? -29.083 4.122 1.996 1.00 63.22 79 GLN A C 1
ATOM 623 O O . GLN A 1 79 ? -30.052 4.792 2.351 1.00 63.22 79 GLN A O 1
ATOM 628 N N . THR A 1 80 ? -28.278 3.500 2.860 1.00 62.12 80 THR A N 1
ATOM 629 C CA . THR A 1 80 ? -28.404 3.541 4.322 1.00 62.12 80 THR A CA 1
ATOM 630 C C . THR A 1 80 ? -27.047 3.826 4.979 1.00 62.12 80 THR A C 1
ATOM 632 O O . THR A 1 80 ? -26.006 3.753 4.329 1.00 62.12 80 THR A O 1
ATOM 635 N N . GLU A 1 81 ? -27.038 4.190 6.266 1.00 60.22 81 GLU A N 1
ATOM 636 C CA . GLU A 1 81 ? -25.797 4.325 7.059 1.00 60.22 81 GLU A CA 1
ATOM 637 C C . GLU A 1 81 ? -25.170 2.954 7.371 1.00 60.22 81 GLU A C 1
ATOM 639 O O . GLU A 1 81 ? -23.962 2.853 7.545 1.00 60.22 81 GLU A O 1
ATOM 644 N N . GLU A 1 82 ? -25.977 1.891 7.359 1.00 63.62 82 GLU A N 1
ATOM 645 C CA . GLU A 1 82 ? -25.563 0.495 7.568 1.00 63.62 82 GLU A CA 1
ATOM 646 C C . GLU A 1 82 ? -24.698 -0.049 6.416 1.00 63.62 82 GLU A C 1
ATOM 648 O O . GLU A 1 82 ? -23.934 -0.991 6.601 1.00 63.62 82 GLU A O 1
ATOM 653 N N . ASP A 1 83 ? -24.790 0.565 5.233 1.00 63.56 83 ASP A N 1
ATOM 654 C CA . ASP A 1 83 ? -23.991 0.218 4.053 1.00 63.56 83 ASP A CA 1
ATOM 655 C C . ASP A 1 83 ? -22.520 0.692 4.170 1.00 63.56 83 ASP A C 1
ATOM 657 O O . ASP A 1 83 ? -21.675 0.247 3.385 1.00 63.56 83 ASP A O 1
ATOM 661 N N . LEU A 1 84 ? -22.212 1.604 5.109 1.00 64.06 84 LEU A N 1
ATOM 662 C CA . LEU A 1 84 ? -20.882 2.179 5.353 1.00 64.06 84 LEU A CA 1
ATOM 663 C C . LEU A 1 84 ? -20.175 1.435 6.487 1.00 64.06 84 LEU A C 1
ATOM 665 O O . LEU A 1 84 ? -20.477 1.631 7.665 1.00 64.06 84 LEU A O 1
ATOM 669 N N . ILE A 1 85 ? -19.166 0.639 6.140 1.00 63.78 85 ILE A N 1
ATOM 670 C CA . ILE A 1 85 ? -18.375 -0.110 7.117 1.00 63.78 85 ILE A CA 1
ATOM 671 C C . ILE A 1 85 ? -16.981 0.505 7.206 1.00 63.78 85 ILE A C 1
ATOM 673 O O . ILE A 1 85 ? -16.185 0.451 6.262 1.00 63.78 85 ILE A O 1
ATOM 677 N N . TYR A 1 86 ? -16.680 1.066 8.375 1.00 63.88 86 TYR A N 1
ATOM 678 C CA . TYR A 1 86 ? -15.342 1.516 8.747 1.00 63.88 86 TYR A CA 1
ATOM 679 C C . TYR A 1 86 ? -14.667 0.414 9.567 1.00 63.88 86 TYR A C 1
ATOM 681 O O . TYR A 1 86 ? -14.971 0.238 10.749 1.00 63.88 86 TYR A O 1
ATOM 689 N N . ASN A 1 87 ? -13.768 -0.351 8.941 1.00 63.06 87 ASN A N 1
ATOM 690 C CA . ASN A 1 87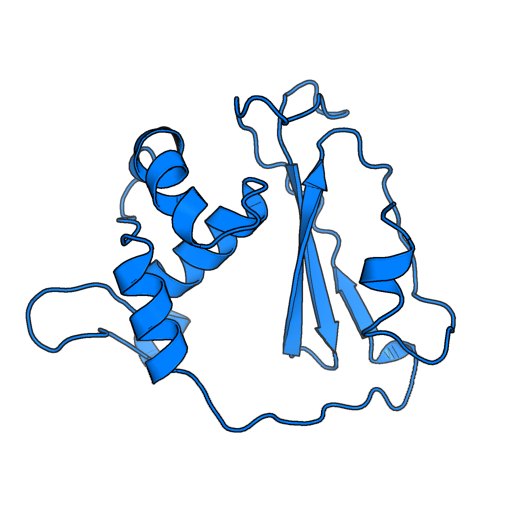 ? -13.043 -1.400 9.644 1.00 63.06 87 ASN A CA 1
ATOM 691 C C 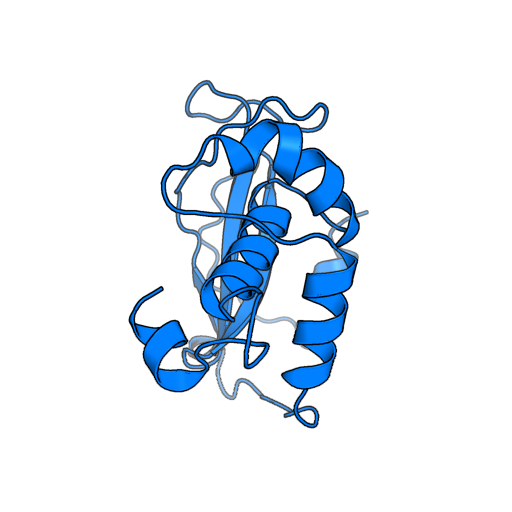. ASN A 1 87 ? -11.744 -0.839 10.234 1.00 63.06 87 ASN A C 1
ATOM 693 O O . ASN A 1 87 ? -10.772 -0.548 9.527 1.00 63.06 87 ASN A O 1
ATOM 697 N N . PHE A 1 88 ? -11.737 -0.689 11.556 1.00 62.22 88 PHE A N 1
ATOM 698 C CA . PHE A 1 88 ? -10.545 -0.362 12.323 1.00 62.22 88 PHE A CA 1
ATOM 699 C C . PHE A 1 88 ? -9.873 -1.658 12.767 1.00 62.22 88 PHE A C 1
ATOM 701 O O . PHE A 1 88 ? -10.018 -2.086 13.914 1.00 62.22 88 PHE A O 1
ATOM 708 N N . ASP A 1 89 ? -9.107 -2.283 11.877 1.00 57.41 89 ASP A N 1
ATOM 709 C CA . ASP A 1 89 ? -8.229 -3.362 12.309 1.00 57.41 89 ASP A CA 1
ATOM 710 C C . ASP A 1 89 ? -7.195 -2.765 13.277 1.00 57.41 89 ASP A C 1
ATOM 712 O O . ASP A 1 89 ? -6.347 -1.954 12.912 1.00 57.41 89 ASP A O 1
ATOM 716 N N . HIS A 1 90 ? -7.213 -3.180 14.546 1.00 59.97 90 HIS A N 1
ATOM 717 C CA . HIS A 1 90 ? -6.219 -2.772 15.555 1.00 59.97 90 HIS A CA 1
ATOM 718 C C . HIS A 1 90 ? -4.812 -3.358 15.286 1.00 59.97 90 HIS A C 1
ATOM 720 O O . HIS A 1 90 ? -3.983 -3.522 16.203 1.00 59.97 90 HIS A O 1
ATOM 726 N N . GLN A 1 91 ? -4.528 -3.727 14.038 1.00 71.81 91 GLN A N 1
ATOM 727 C CA . GLN A 1 91 ? -3.264 -4.279 13.605 1.00 71.81 91 GLN A CA 1
ATOM 728 C C . GLN A 1 91 ? -2.230 -3.157 13.517 1.00 71.81 91 GLN A C 1
ATOM 730 O O . GLN A 1 91 ? -2.144 -2.397 12.564 1.00 71.81 91 GLN A O 1
ATOM 735 N N . PHE A 1 92 ? -1.449 -3.054 14.586 1.00 76.81 92 PHE A N 1
ATOM 736 C CA . PHE A 1 92 ? -0.386 -2.072 14.721 1.00 76.81 92 PHE A CA 1
ATOM 737 C C . PHE A 1 92 ? 0.789 -2.414 13.807 1.00 76.81 92 PHE A C 1
ATOM 739 O O . PHE A 1 92 ? 1.311 -3.531 13.877 1.00 76.81 92 PHE A O 1
ATOM 746 N N . ILE A 1 93 ? 1.240 -1.436 13.029 1.00 78.56 93 ILE A N 1
ATOM 747 C CA . ILE A 1 93 ? 2.392 -1.556 12.139 1.00 78.56 93 ILE A CA 1
ATOM 748 C C . ILE A 1 93 ? 3.547 -0.760 12.748 1.00 78.56 93 ILE A C 1
ATOM 750 O O . ILE A 1 93 ? 3.530 0.473 12.698 1.00 78.56 93 ILE A O 1
ATOM 754 N N . PRO A 1 94 ? 4.536 -1.435 13.363 1.00 76.69 94 PRO A N 1
ATOM 755 C CA . PRO A 1 94 ? 5.690 -0.756 13.932 1.00 76.69 94 PRO A CA 1
ATOM 756 C C . PRO A 1 94 ? 6.540 -0.113 12.832 1.00 76.69 94 PRO A C 1
ATOM 758 O O . PRO A 1 94 ? 6.782 -0.724 11.793 1.00 76.69 94 PRO A O 1
ATOM 761 N N . THR A 1 95 ? 7.031 1.097 13.084 1.00 73.38 95 THR A N 1
ATOM 762 C CA . THR A 1 95 ? 7.990 1.785 12.213 1.00 73.38 95 THR A CA 1
ATOM 763 C C . THR A 1 95 ? 8.824 2.782 13.015 1.00 73.38 95 THR A C 1
ATOM 765 O O . THR A 1 95 ? 8.393 3.273 14.058 1.00 73.38 95 THR A O 1
ATOM 768 N N . GLU A 1 96 ? 10.001 3.109 12.496 1.00 75.12 96 GLU A N 1
ATOM 769 C CA . GLU A 1 96 ? 10.906 4.120 13.052 1.00 75.12 96 GLU A CA 1
ATOM 770 C C . GLU A 1 96 ? 10.923 5.405 12.205 1.00 75.12 96 GLU A C 1
ATOM 772 O O . GLU A 1 96 ? 11.855 6.205 12.292 1.00 75.12 96 GLU A O 1
ATOM 777 N N . LYS A 1 97 ? 9.894 5.618 11.369 1.00 72.56 97 LYS A N 1
ATOM 778 C CA . LYS A 1 97 ? 9.719 6.865 10.611 1.00 72.56 97 LYS A CA 1
ATOM 779 C C . LYS A 1 97 ? 9.665 8.063 11.572 1.00 72.56 97 LYS A C 1
ATOM 781 O O . LYS A 1 97 ? 9.156 7.954 12.689 1.00 72.56 97 LYS A O 1
ATOM 786 N N . TYR A 1 98 ? 10.193 9.210 11.145 1.00 73.50 98 TYR A N 1
ATOM 787 C CA . TYR A 1 98 ? 10.382 10.372 12.023 1.00 73.50 98 TYR A CA 1
ATOM 788 C C . TYR A 1 98 ? 9.065 10.887 12.641 1.00 73.50 98 TYR A C 1
ATOM 790 O O . TYR A 1 98 ? 9.050 11.310 13.796 1.00 73.50 98 TYR A O 1
ATOM 798 N N . ASP A 1 99 ? 7.971 10.829 11.880 1.00 75.62 99 ASP A N 1
ATOM 799 C CA . ASP A 1 99 ? 6.624 11.285 12.237 1.00 75.62 99 ASP A CA 1
ATOM 800 C C . ASP A 1 99 ? 5.789 10.212 12.959 1.00 75.62 99 ASP A C 1
ATOM 802 O O . ASP A 1 99 ? 4.657 10.479 13.376 1.00 75.62 99 ASP A O 1
ATOM 806 N N . ALA A 1 100 ? 6.331 9.005 13.148 1.00 79.81 100 ALA A N 1
ATOM 807 C CA . ALA A 1 100 ? 5.648 7.940 13.867 1.00 79.81 100 ALA A CA 1
ATOM 808 C C . ALA A 1 100 ? 5.607 8.227 15.377 1.00 79.81 100 ALA A C 1
ATOM 810 O O . ALA A 1 100 ? 6.624 8.475 16.035 1.00 79.81 100 ALA A O 1
ATOM 811 N N . THR A 1 101 ? 4.412 8.139 15.955 1.00 83.31 101 THR A N 1
ATOM 812 C CA . THR A 1 101 ? 4.171 8.358 17.388 1.00 83.31 101 THR A CA 1
ATOM 813 C C . THR A 1 101 ? 4.072 7.043 18.151 1.00 83.31 101 THR A C 1
ATOM 815 O O . THR A 1 101 ? 3.826 5.977 17.582 1.00 83.31 101 THR A O 1
ATOM 818 N N . HIS A 1 102 ? 4.291 7.106 19.466 1.00 84.44 102 HIS A N 1
ATOM 819 C CA . HIS A 1 102 ? 4.161 5.942 20.335 1.00 84.44 102 HIS A CA 1
ATOM 820 C C . HIS A 1 102 ? 2.702 5.513 20.453 1.00 84.44 102 HIS A C 1
ATOM 822 O O . HIS A 1 102 ? 1.826 6.321 20.750 1.00 84.44 102 HIS A O 1
ATOM 828 N N . SER A 1 103 ? 2.470 4.217 20.276 1.00 82.62 103 SER A N 1
ATOM 829 C CA . SER A 1 103 ? 1.180 3.595 20.539 1.00 82.62 103 SER A CA 1
ATOM 830 C C . SER A 1 103 ? 1.033 3.117 21.975 1.00 82.62 103 SER A C 1
ATOM 832 O O . SER A 1 103 ? 2.014 2.885 22.689 1.00 82.62 103 SER A O 1
ATOM 834 N N . TYR A 1 104 ? -0.212 2.822 22.353 1.00 78.44 104 TYR A N 1
ATOM 835 C CA . TYR A 1 104 ? -0.530 2.090 23.581 1.00 78.44 104 TYR A CA 1
ATOM 836 C C . TYR A 1 104 ? 0.153 0.707 23.653 1.00 78.44 104 TYR A C 1
ATOM 838 O O . TYR A 1 104 ? 0.309 0.151 24.738 1.00 78.44 104 TYR A O 1
ATOM 846 N N . LYS A 1 105 ? 0.626 0.162 22.519 1.00 80.69 105 LYS A N 1
ATOM 847 C CA . LYS A 1 105 ? 1.432 -1.071 22.453 1.00 80.69 105 LYS A CA 1
ATOM 848 C C . LYS A 1 105 ? 2.927 -0.838 22.737 1.00 80.69 105 LYS A C 1
ATOM 850 O O . LYS A 1 105 ? 3.732 -1.740 22.511 1.00 80.69 105 LYS A O 1
ATOM 855 N N . LYS A 1 106 ? 3.305 0.346 23.243 1.00 83.81 106 LYS A N 1
ATOM 856 C CA . LYS A 1 106 ? 4.676 0.738 23.635 1.00 83.81 106 LYS A CA 1
ATOM 857 C C . LYS A 1 106 ? 5.703 0.657 22.499 1.00 83.81 106 LYS A C 1
ATOM 859 O O . LYS A 1 106 ? 6.875 0.379 22.731 1.00 83.81 106 LYS A O 1
ATOM 864 N N . LYS A 1 107 ? 5.262 0.893 21.266 1.00 84.69 107 LYS A N 1
ATOM 865 C CA . LYS A 1 107 ? 6.108 0.946 20.065 1.00 84.69 107 LYS A CA 1
ATOM 866 C C . LYS A 1 107 ? 5.681 2.121 19.190 1.00 84.69 107 LYS A C 1
ATOM 868 O O . LYS A 1 107 ? 4.495 2.467 19.200 1.00 84.69 107 LYS A O 1
ATOM 873 N N . LYS A 1 108 ? 6.616 2.712 18.442 1.00 83.56 108 LYS A N 1
ATOM 874 C CA . LYS A 1 108 ? 6.318 3.714 17.408 1.00 83.56 108 LYS A CA 1
ATOM 875 C C . LYS A 1 108 ? 5.766 3.047 16.157 1.00 83.56 108 LYS A C 1
ATOM 877 O O . LYS A 1 108 ? 6.216 1.959 15.795 1.00 83.56 108 LYS A O 1
ATOM 882 N N . GLY A 1 109 ? 4.740 3.636 15.555 1.00 83.25 109 GLY A N 1
ATOM 883 C CA . GLY A 1 109 ? 4.089 3.035 14.396 1.00 83.25 109 GLY A CA 1
ATOM 884 C C . GLY A 1 109 ? 2.727 3.625 14.074 1.00 83.25 109 GLY A C 1
ATOM 885 O O . GLY A 1 109 ? 2.347 4.657 14.623 1.00 83.25 109 GLY A O 1
ATOM 886 N N . TYR A 1 110 ? 1.995 2.925 13.214 1.00 81.69 110 TYR A N 1
ATOM 887 C CA . TYR A 1 110 ? 0.691 3.338 12.700 1.00 81.69 110 TYR A CA 1
ATOM 888 C C . TYR A 1 110 ? -0.386 2.274 12.954 1.00 81.69 110 TYR A C 1
ATOM 890 O O . TYR A 1 110 ? -0.095 1.084 13.104 1.00 81.69 110 TYR A O 1
ATOM 898 N N . PHE A 1 111 ? -1.639 2.716 12.994 1.00 79.00 111 PHE A N 1
ATOM 899 C CA . PHE A 1 111 ? -2.849 1.897 12.983 1.00 79.00 111 PHE A CA 1
ATOM 900 C C . PHE A 1 111 ? -3.628 2.210 11.703 1.00 79.00 111 PHE A C 1
ATOM 902 O O . PHE A 1 111 ? -4.409 3.161 11.689 1.00 79.00 111 PHE A O 1
ATOM 909 N N . PRO A 1 112 ? -3.401 1.490 10.600 1.00 76.38 112 PRO A N 1
ATOM 910 C CA . PRO A 1 112 ? -4.170 1.740 9.394 1.00 76.38 112 PRO A CA 1
ATOM 911 C C . PRO A 1 112 ? -5.657 1.420 9.592 1.00 76.38 112 PRO A C 1
ATOM 913 O O . PRO A 1 112 ? -6.012 0.543 10.377 1.00 76.38 112 PRO A O 1
ATOM 916 N N . ALA A 1 113 ? -6.518 2.113 8.855 1.00 73.44 113 ALA A N 1
ATOM 917 C CA . ALA A 1 113 ? -7.945 1.826 8.767 1.00 73.44 113 ALA A CA 1
ATOM 918 C C . ALA A 1 113 ? -8.364 1.681 7.302 1.00 73.44 113 ALA A C 1
ATOM 920 O O . ALA A 1 113 ? -7.792 2.334 6.426 1.00 73.44 113 ALA A O 1
ATOM 921 N N . VAL A 1 114 ? -9.365 0.840 7.044 1.00 75.44 114 VAL A N 1
ATOM 922 C CA . VAL A 1 114 ? -9.946 0.649 5.710 1.00 75.44 114 VAL A CA 1
ATOM 923 C C . VAL A 1 114 ? -11.430 0.987 5.762 1.00 75.44 114 VAL A C 1
ATOM 925 O O . VAL A 1 114 ? -12.158 0.537 6.647 1.00 75.44 114 VAL A O 1
ATOM 928 N N . VAL A 1 115 ? -11.875 1.782 4.797 1.00 74.06 115 VAL A N 1
ATOM 929 C CA . VAL A 1 115 ? -13.265 2.206 4.626 1.00 74.06 115 VAL A CA 1
ATOM 930 C C . VAL A 1 115 ? -13.853 1.482 3.440 1.00 74.06 115 VAL A C 1
ATOM 932 O O . VAL A 1 115 ? -13.248 1.470 2.365 1.00 74.06 115 VAL A O 1
ATOM 935 N N . SER A 1 116 ? -15.046 0.929 3.615 1.00 70.75 116 SER A N 1
ATOM 936 C CA . SER A 1 116 ? -15.756 0.218 2.558 1.00 70.75 116 SER A CA 1
ATOM 937 C C . SER A 1 116 ? -17.235 0.591 2.501 1.00 70.75 116 SER A C 1
ATOM 939 O O . SER A 1 116 ? -17.832 0.952 3.516 1.00 70.75 116 SER A O 1
ATOM 941 N N . ILE A 1 117 ? -17.819 0.498 1.304 1.00 72.56 117 ILE A N 1
ATOM 942 C CA . ILE A 1 117 ? -19.272 0.533 1.087 1.00 72.56 117 ILE A CA 1
ATOM 943 C C . ILE A 1 117 ? -19.673 -0.771 0.413 1.00 72.56 117 ILE A C 1
ATOM 945 O O . ILE A 1 117 ? -19.133 -1.077 -0.648 1.00 72.56 117 ILE A O 1
ATOM 949 N N . LYS A 1 118 ? -20.630 -1.514 0.986 1.00 67.56 118 LYS A N 1
ATOM 950 C CA . LYS A 1 118 ? -21.137 -2.784 0.414 1.00 67.56 118 LYS A CA 1
ATOM 951 C C . LYS A 1 118 ? -20.006 -3.734 -0.015 1.00 67.56 118 LYS A C 1
ATOM 953 O O . LYS A 1 118 ? -19.963 -4.179 -1.158 1.00 67.56 118 LYS A O 1
ATOM 958 N N . ASP A 1 119 ? -19.051 -3.955 0.890 1.00 72.94 119 ASP A N 1
ATOM 959 C CA . ASP A 1 119 ? -17.841 -4.776 0.699 1.00 72.94 119 ASP A CA 1
ATOM 960 C C . ASP A 1 119 ? -16.820 -4.253 -0.332 1.00 72.94 119 ASP A C 1
ATOM 962 O O . ASP A 1 119 ? -15.803 -4.899 -0.590 1.00 72.94 119 ASP A O 1
ATOM 966 N N . ILE A 1 120 ? -17.032 -3.059 -0.893 1.00 73.25 120 ILE A N 1
ATOM 967 C CA . ILE A 1 120 ? -16.092 -2.411 -1.811 1.00 73.25 120 ILE A CA 1
ATOM 968 C C . ILE A 1 120 ? -15.184 -1.476 -1.003 1.00 73.25 120 ILE A C 1
ATOM 970 O O . ILE A 1 120 ? -15.677 -0.468 -0.487 1.00 73.25 120 ILE A O 1
ATOM 974 N N . PRO A 1 121 ? -13.871 -1.754 -0.880 1.00 72.94 121 PRO A N 1
ATOM 975 C CA . PRO A 1 121 ? -12.943 -0.839 -0.227 1.00 72.94 121 PRO A CA 1
ATOM 976 C C . PRO A 1 121 ? -12.795 0.439 -1.062 1.00 72.94 121 PRO A C 1
ATOM 978 O O . PRO A 1 121 ? -12.493 0.386 -2.252 1.00 72.94 121 PRO A O 1
ATOM 981 N N . LEU A 1 122 ? -13.003 1.592 -0.428 1.00 70.69 122 LEU A N 1
ATOM 982 C CA . LEU A 1 122 ? -12.962 2.913 -1.064 1.00 70.69 122 LEU A CA 1
ATOM 983 C C . LEU A 1 122 ? -11.764 3.743 -0.625 1.00 70.69 122 LEU A C 1
ATOM 985 O O . LEU A 1 122 ? -11.220 4.510 -1.416 1.00 70.69 122 LEU A O 1
ATOM 989 N N . TYR A 1 123 ? -11.379 3.628 0.644 1.00 71.06 123 TYR A N 1
ATOM 990 C CA . TYR A 1 123 ? -10.359 4.489 1.221 1.00 71.06 123 TYR A CA 1
ATOM 991 C C . TYR A 1 123 ? -9.545 3.758 2.277 1.00 71.06 123 TYR A C 1
ATOM 993 O O . TYR A 1 123 ? -10.044 2.884 2.984 1.00 71.06 123 TYR A O 1
ATOM 1001 N N . ILE A 1 124 ? -8.276 4.136 2.372 1.00 72.75 124 ILE A N 1
ATOM 1002 C CA . ILE A 1 124 ? -7.353 3.648 3.383 1.00 72.75 124 ILE A CA 1
ATOM 1003 C C . ILE A 1 124 ? -6.738 4.849 4.075 1.00 72.75 124 ILE A C 1
ATOM 1005 O O . ILE A 1 124 ? -6.186 5.734 3.427 1.00 72.75 124 ILE A O 1
ATOM 1009 N N . GLU A 1 125 ? -6.800 4.840 5.398 1.00 70.50 125 GLU A N 1
ATOM 1010 C CA . GLU A 1 125 ? -6.294 5.906 6.247 1.00 70.50 125 GLU A CA 1
ATOM 1011 C C . GLU A 1 125 ? -5.106 5.397 7.064 1.00 70.50 125 GLU A C 1
ATOM 1013 O O . GLU A 1 125 ? -5.219 4.414 7.797 1.00 70.50 125 GLU A O 1
ATOM 1018 N N . GLY A 1 126 ? -3.962 6.076 6.980 1.00 67.38 126 GLY A N 1
ATOM 1019 C CA . GLY A 1 126 ? -2.847 5.847 7.896 1.00 67.38 126 GLY A CA 1
ATOM 1020 C C . GLY A 1 126 ? -3.051 6.636 9.189 1.00 67.38 126 GLY A C 1
ATOM 1021 O O . GLY A 1 126 ? -2.860 7.849 9.194 1.00 67.38 126 GLY A O 1
ATOM 1022 N N . ARG A 1 127 ? -3.411 5.978 10.300 1.00 72.31 127 ARG A N 1
ATOM 1023 C CA . ARG A 1 127 ? -3.557 6.658 11.601 1.00 72.31 127 ARG A CA 1
ATOM 1024 C C . ARG A 1 127 ? -2.287 6.521 12.423 1.00 72.31 127 ARG A C 1
ATOM 1026 O O . ARG A 1 127 ? -1.680 5.455 12.473 1.00 72.31 127 ARG A O 1
ATOM 1033 N N . ASN A 1 128 ? -1.881 7.591 13.093 1.00 73.81 128 ASN A N 1
ATOM 1034 C CA . ASN A 1 128 ? -0.669 7.596 13.905 1.00 73.81 128 ASN A CA 1
ATOM 1035 C C . ASN A 1 128 ? -0.823 6.743 15.185 1.00 73.81 128 ASN A C 1
ATOM 1037 O O . ASN A 1 128 ? -1.933 6.461 15.638 1.00 73.81 128 ASN A O 1
ATOM 1041 N N . GLY A 1 129 ? 0.288 6.322 15.790 1.00 69.94 129 GLY A N 1
ATOM 1042 C CA . GLY A 1 129 ? 0.306 5.440 16.961 1.00 69.94 129 GLY A CA 1
ATOM 1043 C C . GLY A 1 129 ? -0.490 5.956 18.166 1.00 69.94 129 GLY A C 1
ATOM 1044 O O . GLY A 1 129 ? -1.085 5.152 18.881 1.00 69.94 129 GLY A O 1
ATOM 1045 N N . ASN A 1 130 ? -0.564 7.276 18.359 1.00 73.62 130 ASN A N 1
ATOM 1046 C CA . ASN A 1 130 ? -1.336 7.915 19.431 1.00 73.62 130 ASN A CA 1
ATOM 1047 C C . ASN A 1 130 ? -2.824 8.156 19.083 1.00 73.62 130 ASN A C 1
ATOM 1049 O O . ASN A 1 130 ? -3.526 8.870 19.796 1.00 73.62 130 ASN A O 1
ATOM 1053 N N . CYS A 1 131 ? -3.334 7.628 17.967 1.00 66.81 131 CYS A N 1
ATOM 1054 C CA . CYS A 1 131 ? -4.737 7.825 17.618 1.00 66.81 131 CYS A CA 1
ATOM 1055 C C . CYS A 1 131 ? -5.661 7.070 18.586 1.00 66.81 131 CYS A C 1
ATOM 1057 O O . CYS A 1 131 ? -5.531 5.860 18.774 1.00 66.81 131 CYS A O 1
ATOM 1059 N N . ASN A 1 132 ? -6.641 7.784 19.152 1.00 58.84 132 ASN A N 1
ATOM 1060 C CA . ASN A 1 132 ? -7.680 7.193 19.996 1.00 58.84 132 ASN A CA 1
ATOM 1061 C C . ASN A 1 132 ? -8.434 6.095 19.243 1.00 58.84 132 ASN A C 1
ATOM 1063 O O . ASN A 1 132 ? -8.718 6.235 18.053 1.00 58.84 132 ASN A O 1
ATOM 1067 N N . VAL A 1 133 ? -8.810 5.031 19.949 1.00 54.12 133 VAL A N 1
ATOM 1068 C CA . VAL A 1 133 ? -9.702 3.998 19.419 1.00 54.12 133 VAL A CA 1
ATOM 1069 C C . VAL A 1 133 ? -11.065 4.643 19.175 1.00 54.12 133 VAL A C 1
ATOM 1071 O O . VAL A 1 133 ? -11.775 4.969 20.124 1.00 54.12 133 VAL A O 1
ATOM 1074 N N . LYS A 1 134 ? -11.418 4.882 17.910 1.00 52.75 134 LYS A N 1
ATOM 1075 C CA . LYS A 1 134 ? -12.769 5.308 17.535 1.00 52.75 134 LYS A CA 1
ATOM 1076 C C . LYS A 1 134 ? -13.508 4.065 17.053 1.00 52.75 134 LYS A C 1
ATOM 1078 O O . LYS A 1 134 ? -13.241 3.601 15.958 1.00 52.75 134 LYS A O 1
ATOM 1083 N N . ILE A 1 135 ? -14.411 3.532 17.872 1.00 43.47 135 ILE A N 1
ATOM 1084 C CA . ILE A 1 135 ? -15.460 2.614 17.412 1.00 43.47 135 ILE A CA 1
ATOM 1085 C C . ILE A 1 135 ? -16.618 3.531 17.027 1.00 43.47 135 ILE A C 1
ATOM 1087 O O . ILE A 1 135 ? -17.442 3.872 17.869 1.00 43.47 135 ILE A O 1
ATOM 1091 N N . ALA A 1 136 ? -16.585 4.084 15.819 1.00 44.09 136 ALA A N 1
ATOM 1092 C CA . ALA A 1 136 ? -17.631 4.988 15.359 1.00 44.09 136 ALA A CA 1
ATOM 1093 C C . ALA A 1 136 ? -18.445 4.291 14.268 1.00 44.09 136 ALA A C 1
ATOM 1095 O O . ALA A 1 136 ? -17.958 4.128 13.153 1.00 44.09 136 ALA A O 1
ATOM 1096 N N . GLU A 1 137 ? -19.684 3.912 14.589 1.00 41.06 137 GLU A N 1
ATOM 1097 C CA . GLU A 1 137 ? -20.759 3.906 13.593 1.00 41.06 137 GLU A CA 1
ATOM 1098 C C . GLU A 1 137 ? -20.903 5.349 13.096 1.00 41.06 137 GLU A C 1
ATOM 1100 O O . GLU A 1 137 ? -21.134 6.270 13.889 1.00 41.06 137 GLU A O 1
ATOM 1105 N N . LEU A 1 138 ? -20.686 5.567 11.800 1.00 43.31 138 LEU A N 1
ATOM 1106 C CA . LEU A 1 138 ? -20.787 6.886 11.186 1.00 43.31 138 LEU A CA 1
ATOM 1107 C C . LEU A 1 138 ? -22.249 7.348 11.202 1.00 43.31 138 LEU A C 1
ATOM 1109 O O . LEU A 1 138 ? -23.017 7.035 10.300 1.00 43.31 138 LEU A O 1
ATOM 1113 N N . LYS A 1 139 ? -22.627 8.133 12.214 1.00 34.19 139 LYS A N 1
ATOM 1114 C CA . LYS A 1 139 ? -23.892 8.871 12.213 1.00 34.19 139 LYS A CA 1
ATOM 1115 C C . LYS A 1 139 ? -23.748 10.150 11.392 1.00 34.19 139 LYS A C 1
ATOM 1117 O O . LYS A 1 139 ? -23.078 11.089 11.810 1.00 34.19 139 LYS A O 1
ATOM 1122 N N . LYS A 1 140 ? -24.424 10.145 10.243 1.00 40.78 140 LYS A N 1
ATOM 1123 C CA . LYS A 1 140 ? -24.988 11.275 9.491 1.00 40.78 140 LYS A CA 1
ATOM 1124 C C . LYS A 1 140 ? -24.215 12.605 9.496 1.00 40.78 140 LYS A C 1
ATOM 1126 O O . LYS A 1 140 ? -24.510 13.490 10.294 1.00 40.78 140 LYS A O 1
ATOM 1131 N N . THR A 1 141 ? -23.430 12.844 8.446 1.00 31.81 141 THR A N 1
ATOM 1132 C CA . THR A 1 141 ? -23.446 14.150 7.767 1.00 31.81 141 THR A CA 1
ATOM 1133 C C . THR A 1 141 ? -23.461 13.957 6.256 1.00 31.81 141 THR A C 1
ATOM 1135 O O . THR A 1 141 ? -22.749 13.147 5.663 1.00 31.81 141 THR A O 1
ATOM 1138 N N . SER A 1 142 ? -24.371 14.683 5.622 1.00 34.84 142 SER A N 1
ATOM 1139 C CA . SER A 1 142 ? -24.525 14.775 4.182 1.00 34.84 142 SER A CA 1
ATOM 1140 C C . SER A 1 142 ? -23.309 15.485 3.590 1.00 34.84 142 SER A C 1
ATOM 1142 O O . SER A 1 142 ? -23.368 16.704 3.476 1.00 34.84 142 SER A O 1
ATOM 1144 N N . HIS A 1 143 ? -22.251 14.732 3.268 1.00 40.00 143 HIS A N 1
ATOM 1145 C CA . HIS A 1 143 ? -21.233 14.909 2.205 1.00 40.00 143 HIS A CA 1
ATOM 1146 C C . HIS A 1 143 ? -19.946 14.127 2.585 1.00 40.00 143 HIS A C 1
ATOM 1148 O O . HIS A 1 143 ? -18.906 14.713 2.886 1.00 40.00 143 HIS A O 1
ATOM 1154 N N . PRO A 1 144 ? -19.982 12.779 2.552 1.00 44.38 144 PRO A N 1
ATOM 1155 C CA . PRO A 1 144 ? -18.950 11.926 3.160 1.00 44.38 144 PRO A CA 1
ATOM 1156 C C . PRO A 1 144 ? -17.559 12.001 2.505 1.00 44.38 144 PRO A C 1
ATOM 1158 O O . PRO A 1 144 ? -16.586 11.561 3.106 1.00 44.38 144 PRO A O 1
ATOM 1161 N N . PHE A 1 145 ? -17.433 12.558 1.295 1.00 38.03 145 PHE A N 1
ATOM 1162 C CA . PHE A 1 145 ? -16.146 12.623 0.590 1.00 38.03 145 PHE A CA 1
ATOM 1163 C C . PHE A 1 145 ? -15.344 13.909 0.868 1.00 38.03 145 PHE A C 1
ATOM 1165 O O . PHE A 1 145 ? -14.131 13.913 0.687 1.00 38.03 145 PHE A O 1
ATOM 1172 N N . LEU A 1 146 ? -15.991 14.996 1.313 1.00 32.47 146 LEU A N 1
ATOM 1173 C CA . LEU A 1 146 ? -15.327 16.290 1.551 1.00 32.47 146 LEU A CA 1
ATOM 1174 C C . LEU A 1 146 ? -15.052 16.563 3.037 1.00 32.47 146 LEU A C 1
ATOM 1176 O O . LEU A 1 146 ? -14.037 17.184 3.352 1.00 32.47 146 LEU A O 1
ATOM 1180 N N . ASP A 1 147 ? -15.872 16.040 3.952 1.00 37.09 147 ASP A N 1
ATOM 1181 C CA . ASP A 1 147 ? -15.698 16.296 5.390 1.00 37.09 147 ASP A CA 1
ATOM 1182 C C . ASP A 1 147 ? -14.524 15.517 6.008 1.00 37.09 147 ASP A C 1
ATOM 1184 O O . ASP A 1 147 ? -13.905 15.996 6.957 1.00 37.09 147 ASP A O 1
ATOM 1188 N N . LEU A 1 148 ? -14.115 14.382 5.420 1.00 39.25 148 LEU A N 1
ATOM 1189 C CA . LEU A 1 148 ? -12.919 13.654 5.872 1.00 39.25 148 LEU A CA 1
ATOM 1190 C C . LEU A 1 148 ? -11.630 14.484 5.706 1.00 39.25 148 LEU A C 1
ATOM 1192 O O . LEU A 1 148 ? -10.647 14.251 6.401 1.00 39.25 148 LEU A O 1
ATOM 1196 N N . TYR A 1 149 ? -11.644 15.460 4.792 1.00 32.34 149 TYR A N 1
ATOM 1197 C CA . TYR A 1 149 ? -10.545 16.399 4.561 1.00 32.34 149 TYR A CA 1
ATOM 1198 C C . TYR A 1 149 ? -10.652 17.665 5.431 1.00 32.34 149 TYR A C 1
ATOM 1200 O O . TYR A 1 149 ? -9.648 18.342 5.647 1.00 32.34 149 TYR A O 1
ATOM 1208 N N . ALA A 1 150 ? -11.851 18.003 5.919 1.00 29.62 150 ALA A N 1
ATOM 1209 C CA . ALA A 1 150 ? -12.121 19.245 6.646 1.00 29.62 150 ALA A CA 1
ATOM 1210 C C . ALA A 1 150 ? -11.802 19.154 8.149 1.00 29.62 150 ALA A C 1
ATOM 1212 O O . ALA A 1 150 ? -11.409 20.156 8.7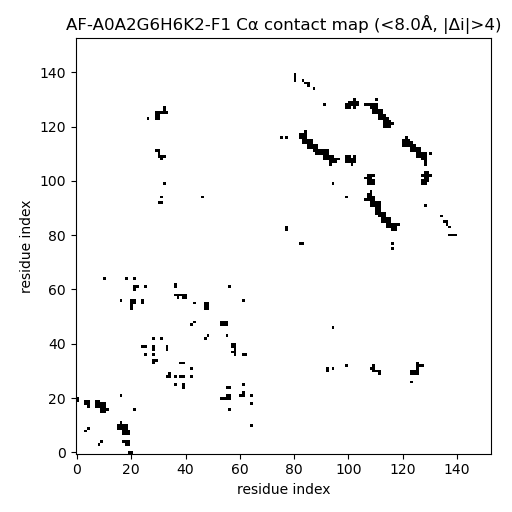41 1.00 29.62 150 ALA A O 1
ATOM 1213 N N . ASP A 1 151 ? -11.886 17.960 8.744 1.00 30.53 151 ASP A N 1
ATOM 1214 C CA . ASP A 1 151 ? -11.597 17.726 10.171 1.00 30.53 151 ASP A CA 1
ATOM 1215 C C . ASP A 1 151 ? -10.090 17.606 10.508 1.00 30.53 151 ASP A C 1
ATOM 1217 O O . ASP A 1 151 ? -9.727 17.371 11.661 1.00 30.53 151 ASP A O 1
ATOM 1221 N N . PHE A 1 152 ? -9.192 17.779 9.529 1.00 32.84 152 PHE A N 1
ATOM 1222 C CA . PHE A 1 152 ? -7.736 17.618 9.691 1.00 32.84 152 PHE A CA 1
ATOM 1223 C C . PHE A 1 152 ? -6.916 18.877 9.339 1.00 32.84 152 PHE A C 1
ATOM 1225 O O . PHE A 1 152 ? -5.848 18.788 8.725 1.00 32.84 152 PHE A O 1
ATOM 1232 N N . ARG A 1 153 ? -7.378 20.055 9.779 1.00 30.19 153 ARG A N 1
ATOM 1233 C CA . ARG A 1 153 ? -6.490 21.198 10.062 1.00 30.19 153 ARG A CA 1
ATOM 1234 C C . ARG A 1 153 ? -6.368 21.447 11.556 1.00 30.19 153 ARG A C 1
ATOM 1236 O O . ARG A 1 153 ? -7.411 21.413 12.238 1.00 30.19 153 ARG A O 1
#

pLDDT: mean 72.82, std 16.19, range [29.62, 91.06]

Nearest PDB structures (foldseek):
  4u7b-assembly2_G-2  TM=2.423E-01  e=1.925E-01  Drosophila mauritiana
  3kbh-assembly1_E  TM=4.916E-01  e=4.437E+00  Human coronavirus NL63
  7qby-assembly1_A  TM=3.596E-01  e=7.895E+00  Homo sapiens

Mean predicted aligned error: 11.05 Å

Foldseek 3Di:
DVVQCVVQNAPDDPDDDGVVLLVVLVQVCQQQVHPALQSSVVCQVAPVVVDPPHHHDHSVVSVVVCVVPDDPDDDDDDPDLVQKDKDFDQDWDADPPPPFDAAPVRGTTWRKIWIDGNPHTDDIHTHHRPDDDDPDSDPDDPPVPCVVVVVPD

Secondary structure (DSSP, 8-state):
-HHHHHHT-BSSSSS--BHHHHHHHHHHHHHTT--STTHHHHHHHHTGGGSTT--PPPHHHHHHHHHHH-PPPP----SSSTTEEEE-----EE---TTPEEPTTSSEEEEEEEEEETTEEEEEEEEETT-----------S-TTTHHHHS--

Solvent-accessible surface area (backbone atoms only — not comparable to full-atom values): 9306 Å² total; per-residue (Å²): 95,72,69,48,40,72,78,63,26,57,75,44,98,80,85,67,56,39,46,32,45,43,51,52,38,57,50,49,30,29,37,72,63,32,91,50,67,62,44,30,59,57,41,32,80,75,55,50,64,76,43,82,99,53,73,67,62,52,36,71,57,42,57,53,49,52,63,71,69,58,66,83,88,76,90,84,77,73,91,50,65,86,39,54,46,69,47,71,54,84,61,68,41,76,44,86,54,92,86,42,31,59,21,96,84,80,43,32,13,19,35,31,34,43,34,24,48,80,88,41,79,77,46,74,46,49,33,52,20,70,59,76,89,74,92,63,82,73,78,84,68,101,54,78,84,60,52,74,66,64,79,73,118

Sequence (153 aa):
AQFIDGELGHRVKTVGYNYSDIILTRFYTAFCGGTATEDINYLR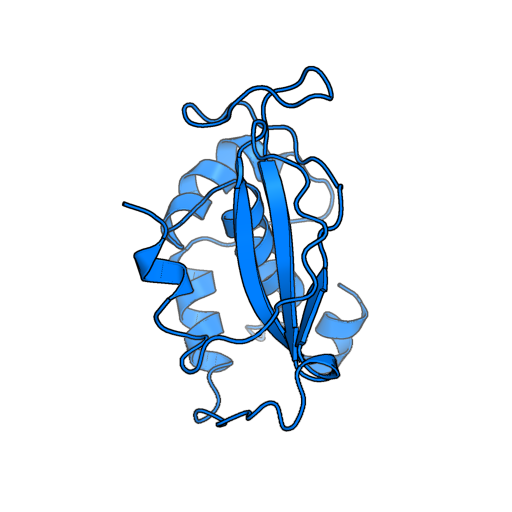DHTLNTLKRFTPPSADTILRAEKELATPCQNIQSQTEEDLIYNFDHQFIPTEKYDATHSYKKKKGYFPAVVSIKDIPLYIEGRNGNCNVKIAELKKTSHPFLDLYADFR